Protein AF-A0A0D6ACA1-F1 (afdb_monomer)

Foldseek 3Di:
DDAFEWEADPVQVVQPAAQGKGWTWGCDPNATKTKIKRFHHWDDDDDDPPDDPPKDKTKGFFMKIFTARDPVLVVCVVVVHDHDTPDIDGRGIYMYID

Solvent-accessible surface area (backbone atoms only — not comparable to full-atom values): 5411 Å² total; per-residue (Å²): 133,84,63,48,62,35,43,36,50,75,74,45,54,77,39,69,47,64,69,27,53,40,60,33,30,36,80,54,97,94,40,65,34,22,31,45,33,43,36,19,48,66,47,92,68,79,87,57,96,84,59,60,90,89,51,48,75,48,30,29,43,49,15,38,38,43,30,21,79,35,63,65,55,44,54,39,36,76,72,72,43,98,58,83,64,78,44,76,42,70,68,30,35,37,34,40,36,66

Secondary structure (DSSP, 8-state):
---EEEE--TTGGGS-STT-EEEEEEEETTEEEEEEEE--EEE-----TTS-TT--EEEEEEEEEEEESSHHHHHHHHTT-----SEEEEEEEEEEE-

Structure (mmCIF, N/CA/C/O backbone):
data_AF-A0A0D6ACA1-F1
#
_entry.id   AF-A0A0D6ACA1-F1
#
loop_
_atom_site.group_PDB
_atom_site.id
_atom_site.type_symbol
_atom_site.label_atom_id
_atom_site.label_alt_id
_atom_site.label_comp_id
_atom_site.label_asym_id
_atom_site.label_entity_id
_atom_site.label_seq_id
_atom_site.pdbx_PDB_ins_code
_atom_site.Cartn_x
_atom_site.Cartn_y
_atom_site.Cartn_z
_atom_site.occupancy
_atom_site.B_iso_or_equiv
_atom_site.auth_seq_id
_atom_site.auth_comp_id
_atom_site.auth_asym_id
_atom_site.auth_atom_id
_atom_site.pdbx_PDB_model_num
ATOM 1 N N . MET A 1 1 ? -1.497 -1.356 -18.621 1.00 60.09 1 MET A N 1
ATOM 2 C CA . MET A 1 1 ? -2.306 -1.752 -17.450 1.00 60.09 1 MET A CA 1
ATOM 3 C C . MET A 1 1 ? -2.227 -0.613 -16.461 1.00 60.09 1 MET A C 1
ATOM 5 O O . MET A 1 1 ? -1.129 -0.117 -16.246 1.00 60.09 1 MET A O 1
ATOM 9 N N . GLU A 1 2 ? -3.359 -0.155 -15.942 1.00 83.94 2 GLU A N 1
ATOM 10 C CA . GLU A 1 2 ? -3.381 0.871 -14.900 1.00 83.94 2 GLU A CA 1
ATOM 11 C C . GLU A 1 2 ? -3.019 0.222 -13.557 1.00 83.94 2 GLU A C 1
AT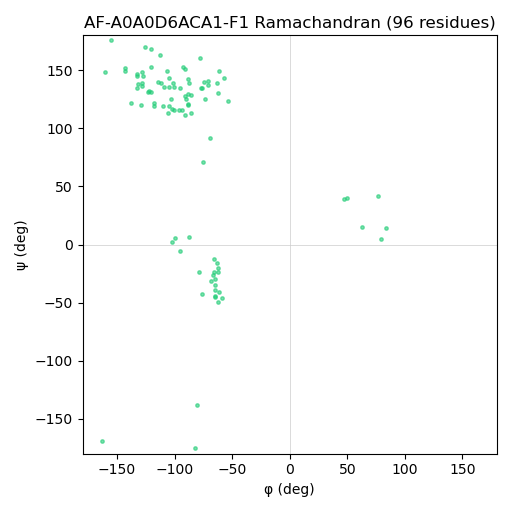OM 13 O O . GLU A 1 2 ? -3.479 -0.886 -13.265 1.00 83.94 2 GLU A O 1
ATOM 18 N N . TYR A 1 3 ? -2.141 0.866 -12.789 1.00 90.81 3 TYR A N 1
ATOM 19 C CA . TYR A 1 3 ? -1.724 0.439 -11.455 1.00 90.81 3 TYR A CA 1
ATOM 20 C C . TYR A 1 3 ? -1.530 1.660 -10.558 1.00 90.81 3 TYR A C 1
ATOM 22 O O . TYR A 1 3 ? -1.176 2.739 -11.035 1.00 90.81 3 TYR A O 1
ATOM 30 N N . THR A 1 4 ? -1.715 1.481 -9.253 1.00 92.88 4 THR A N 1
ATOM 31 C CA . THR A 1 4 ? -1.387 2.507 -8.258 1.00 92.88 4 THR A CA 1
ATOM 32 C C . THR A 1 4 ? 0.002 2.249 -7.689 1.00 92.88 4 THR A C 1
ATOM 34 O O . THR A 1 4 ? 0.340 1.115 -7.353 1.00 92.88 4 THR A O 1
ATOM 37 N N . ILE A 1 5 ? 0.810 3.305 -7.583 1.00 94.50 5 ILE A N 1
ATOM 38 C CA . ILE A 1 5 ? 2.131 3.245 -6.954 1.00 94.50 5 ILE A CA 1
ATOM 39 C C . ILE A 1 5 ? 1.983 3.505 -5.455 1.00 94.50 5 ILE A C 1
ATOM 41 O O . ILE A 1 5 ? 1.535 4.585 -5.061 1.00 94.50 5 ILE A O 1
ATOM 45 N N . ILE A 1 6 ? 2.388 2.534 -4.640 1.00 95.88 6 ILE A N 1
ATOM 46 C CA . ILE A 1 6 ? 2.400 2.618 -3.180 1.00 95.88 6 ILE A CA 1
ATOM 47 C C . ILE A 1 6 ? 3.850 2.674 -2.718 1.00 95.88 6 ILE A C 1
ATOM 49 O O . ILE A 1 6 ? 4.632 1.761 -2.972 1.00 95.88 6 ILE A O 1
ATOM 53 N N . ASN A 1 7 ? 4.214 3.763 -2.047 1.00 95.81 7 ASN A N 1
ATOM 54 C CA . ASN A 1 7 ? 5.528 3.896 -1.431 1.00 95.81 7 ASN A CA 1
ATOM 55 C C . ASN A 1 7 ? 5.420 3.358 -0.010 1.00 95.81 7 ASN A C 1
ATOM 57 O O . ASN A 1 7 ? 4.573 3.835 0.748 1.00 95.81 7 ASN A O 1
ATOM 61 N N . ILE A 1 8 ? 6.266 2.402 0.339 1.00 96.00 8 ILE A N 1
ATOM 62 C CA . ILE A 1 8 ? 6.335 1.844 1.690 1.00 96.00 8 ILE A CA 1
ATOM 63 C C . ILE A 1 8 ? 7.740 2.051 2.254 1.00 96.00 8 ILE A C 1
ATOM 65 O O . ILE A 1 8 ? 8.660 2.448 1.537 1.00 96.00 8 ILE A O 1
ATOM 69 N N . THR A 1 9 ? 7.914 1.819 3.551 1.00 93.94 9 THR A N 1
ATOM 70 C CA . THR A 1 9 ? 9.251 1.831 4.147 1.00 93.94 9 THR A CA 1
ATOM 71 C C . THR A 1 9 ? 9.982 0.525 3.834 1.00 93.94 9 THR A C 1
ATOM 73 O O . THR A 1 9 ? 9.378 -0.513 3.561 1.00 93.94 9 THR A O 1
ATOM 76 N N . LYS A 1 10 ? 11.311 0.548 3.945 1.00 91.69 10 LYS A N 1
ATOM 77 C CA . LYS A 1 10 ? 12.132 -0.663 3.822 1.00 91.69 10 LYS A CA 1
ATOM 78 C C . LYS A 1 10 ? 11.830 -1.714 4.899 1.00 91.69 10 LYS A C 1
ATOM 80 O O . LYS A 1 10 ? 12.136 -2.889 4.727 1.00 91.69 10 LYS A O 1
ATOM 85 N N . GLU A 1 11 ? 11.285 -1.305 6.039 1.00 93.81 11 GLU A N 1
ATOM 86 C CA . GLU A 1 11 ? 10.871 -2.243 7.083 1.00 93.81 11 GLU A CA 1
ATOM 87 C C . GLU A 1 11 ? 9.567 -2.933 6.703 1.00 93.81 11 GLU A C 1
ATOM 89 O O . GLU A 1 11 ? 9.473 -4.154 6.814 1.00 93.81 11 GLU A O 1
ATOM 94 N N . GLU A 1 12 ? 8.626 -2.162 6.162 1.00 93.69 12 GLU A N 1
ATOM 95 C CA . GLU A 1 12 ? 7.334 -2.653 5.701 1.00 93.69 12 GLU A CA 1
ATOM 96 C C . GLU A 1 12 ? 7.461 -3.623 4.522 1.00 93.69 12 GLU A C 1
ATOM 98 O O . GLU A 1 12 ? 6.681 -4.560 4.373 1.00 93.69 12 GLU A O 1
ATOM 103 N N . SER A 1 13 ? 8.495 -3.461 3.693 1.00 92.62 13 SER A N 1
ATOM 104 C CA . SER A 1 13 ? 8.707 -4.320 2.524 1.00 92.62 13 SER A CA 1
ATOM 105 C C . SER A 1 13 ? 8.961 -5.791 2.846 1.00 92.62 13 SER A C 1
ATOM 107 O O . SER A 1 13 ? 8.814 -6.647 1.967 1.00 92.62 13 SER A O 1
ATOM 109 N N . LYS A 1 14 ? 9.285 -6.103 4.106 1.00 92.69 14 LYS A N 1
ATOM 110 C CA . LYS A 1 14 ? 9.387 -7.476 4.612 1.00 92.69 14 LYS A CA 1
ATOM 111 C C . LYS A 1 14 ? 8.031 -8.185 4.640 1.00 92.69 14 LYS A C 1
ATOM 113 O O . LYS A 1 14 ? 8.015 -9.404 4.525 1.00 92.69 14 LYS A O 1
ATOM 118 N N . TYR A 1 15 ? 6.935 -7.433 4.743 1.00 93.12 15 TYR A N 1
ATOM 119 C CA . TYR A 1 15 ? 5.556 -7.937 4.724 1.00 93.12 15 TYR A CA 1
ATOM 120 C C . TYR A 1 15 ? 4.922 -7.882 3.325 1.00 93.12 15 TYR A C 1
ATOM 122 O O . TYR A 1 15 ? 3.824 -8.389 3.109 1.00 93.12 15 TYR A O 1
ATOM 130 N N . ALA A 1 16 ? 5.628 -7.302 2.346 1.00 94.06 16 ALA A N 1
ATOM 131 C CA . ALA A 1 16 ? 5.180 -7.211 0.961 1.00 94.06 16 ALA A CA 1
ATOM 132 C C . ALA A 1 16 ? 5.313 -8.557 0.223 1.00 94.06 16 ALA A C 1
ATOM 134 O O . ALA A 1 16 ? 6.182 -8.721 -0.643 1.00 94.06 16 ALA A O 1
ATOM 135 N N . GLU A 1 17 ? 4.464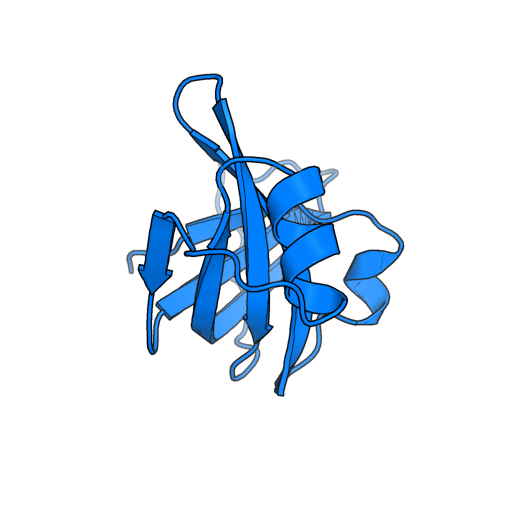 -9.517 0.571 1.00 94.94 17 GLU A N 1
ATOM 136 C CA . GLU A 1 17 ? 4.343 -10.833 -0.061 1.00 94.94 17 GLU A CA 1
ATOM 137 C C . GLU A 1 17 ? 2.900 -11.122 -0.508 1.00 94.94 17 GLU A C 1
ATOM 139 O O . GLU A 1 17 ? 1.973 -10.362 -0.232 1.00 94.94 17 GLU A O 1
ATOM 144 N N . SER A 1 18 ? 2.699 -12.197 -1.278 1.00 95.06 18 SER A N 1
ATOM 145 C CA . SER A 1 18 ? 1.370 -12.533 -1.813 1.00 95.06 18 SER A CA 1
ATOM 146 C C . SER A 1 18 ? 0.369 -12.830 -0.692 1.00 95.06 18 SER A C 1
ATOM 148 O O . SER A 1 18 ? 0.645 -13.689 0.142 1.00 95.06 18 SER A O 1
ATOM 150 N N . ASN A 1 19 ? -0.818 -12.216 -0.733 1.00 93.50 19 ASN A N 1
ATOM 151 C CA . ASN A 1 19 ? -1.832 -12.276 0.337 1.00 93.50 19 ASN A CA 1
ATOM 152 C C . ASN A 1 19 ? -1.374 -11.678 1.681 1.00 93.50 19 ASN A C 1
ATOM 154 O O . ASN A 1 19 ? -1.999 -11.947 2.704 1.00 93.50 19 ASN A O 1
ATOM 158 N N . GLY A 1 20 ? -0.279 -10.912 1.684 1.00 95.00 20 GLY A N 1
ATOM 159 C CA . GLY A 1 20 ? 0.166 -10.136 2.835 1.00 95.00 20 GLY A CA 1
ATOM 160 C C . GLY A 1 20 ? -0.569 -8.805 2.945 1.00 95.00 20 GLY A C 1
ATOM 161 O O . GLY A 1 20 ? -1.451 -8.481 2.149 1.00 95.00 20 GLY A O 1
ATOM 162 N N . GLU A 1 21 ? -0.158 -8.000 3.910 1.00 96.19 21 GLU A N 1
ATOM 163 C CA . GLU A 1 21 ? -0.690 -6.662 4.122 1.00 96.19 21 GLU A CA 1
ATOM 164 C C . GLU A 1 21 ? 0.448 -5.669 4.313 1.00 96.19 21 GLU A C 1
ATOM 166 O O . GLU A 1 21 ? 1.496 -6.017 4.861 1.00 96.19 21 GLU A O 1
ATOM 171 N N . VAL A 1 22 ? 0.259 -4.447 3.820 1.00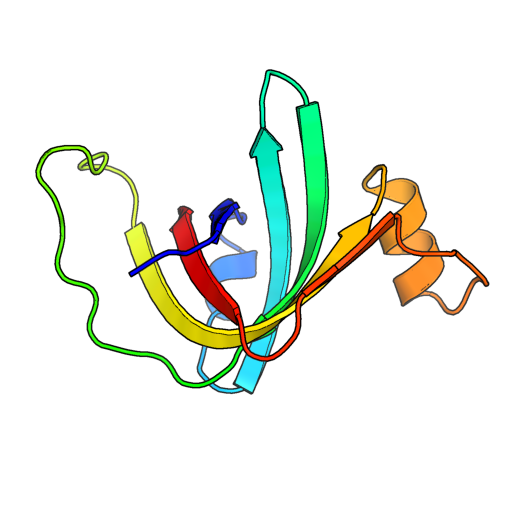 96.94 22 VAL A N 1
ATOM 172 C CA . VAL A 1 22 ? 1.246 -3.376 3.972 1.00 96.94 22 VAL A CA 1
ATOM 173 C C . VAL A 1 22 ? 0.590 -2.023 4.197 1.00 96.94 22 VAL A C 1
ATOM 175 O O . VAL A 1 22 ? -0.474 -1.717 3.648 1.00 96.94 22 VAL A O 1
ATOM 178 N N . TYR A 1 23 ? 1.292 -1.170 4.933 1.00 96.62 23 TYR A N 1
ATOM 179 C CA . TYR A 1 23 ? 0.970 0.242 5.088 1.00 96.62 23 TYR A CA 1
ATOM 180 C C . TYR A 1 23 ? 1.873 1.113 4.215 1.00 96.62 23 TYR A C 1
ATOM 182 O O . TYR A 1 23 ? 3.077 0.894 4.088 1.00 96.62 23 TYR A O 1
ATOM 190 N N . GLY A 1 24 ? 1.305 2.139 3.590 1.00 95.75 24 GLY A N 1
ATOM 191 C CA . GLY A 1 24 ? 2.079 2.973 2.680 1.00 95.75 24 GLY A CA 1
ATOM 192 C C . GLY A 1 24 ? 1.450 4.308 2.364 1.00 95.75 24 GLY A C 1
ATOM 193 O O . GLY A 1 24 ? 0.466 4.728 2.971 1.00 95.75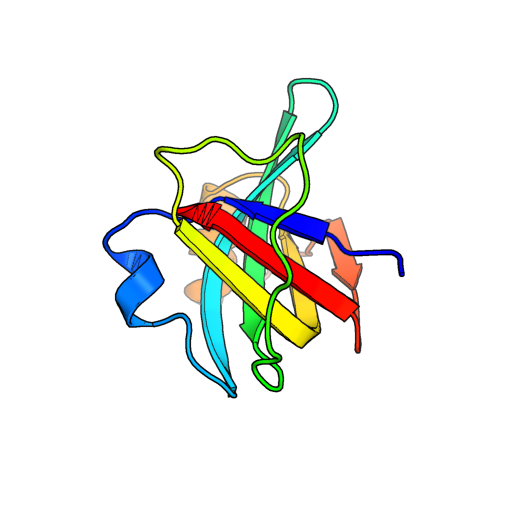 24 GLY A O 1
ATOM 194 N N . VAL A 1 25 ? 2.028 4.978 1.369 1.00 96.56 25 VAL A N 1
ATOM 195 C CA . VAL A 1 25 ? 1.531 6.261 0.878 1.00 96.56 25 VAL A CA 1
ATOM 196 C C . VAL A 1 25 ? 1.428 6.304 -0.644 1.00 96.56 25 VAL A C 1
ATOM 198 O O . VAL A 1 25 ? 2.361 5.953 -1.379 1.00 96.56 25 VAL A O 1
ATOM 201 N N . ILE A 1 26 ? 0.297 6.820 -1.124 1.00 94.56 26 ILE A N 1
ATOM 202 C CA . ILE A 1 26 ? 0.143 7.290 -2.501 1.00 94.56 26 ILE A CA 1
ATOM 203 C C . ILE A 1 26 ? 0.568 8.756 -2.534 1.00 94.56 26 ILE A C 1
ATOM 205 O O . ILE A 1 26 ? -0.023 9.602 -1.860 1.00 94.56 26 ILE A O 1
ATOM 209 N N . LYS A 1 27 ? 1.570 9.073 -3.357 1.00 90.81 27 LYS A N 1
ATOM 210 C CA . LYS A 1 27 ? 1.991 10.453 -3.626 1.00 90.81 27 LYS A CA 1
ATOM 211 C C . LYS A 1 27 ? 1.226 10.978 -4.839 1.00 90.81 27 LYS A C 1
ATOM 213 O O . LYS A 1 27 ? 1.456 10.515 -5.955 1.00 90.81 27 LYS A O 1
ATOM 218 N N . ARG A 1 28 ? 0.317 11.939 -4.650 1.00 85.00 28 ARG A N 1
ATOM 219 C CA . ARG A 1 28 ? -0.484 12.521 -5.743 1.00 85.00 28 ARG A CA 1
ATOM 220 C C . ARG A 1 28 ? -0.583 14.035 -5.594 1.00 85.00 28 ARG A C 1
ATOM 222 O O . ARG A 1 28 ? -1.073 14.516 -4.584 1.00 85.00 28 ARG A O 1
ATOM 229 N N . LEU A 1 29 ? -0.140 14.781 -6.611 1.00 81.62 29 LEU A N 1
ATOM 230 C CA . LEU A 1 29 ? -0.268 16.249 -6.687 1.00 81.62 29 LEU A CA 1
ATOM 231 C C . LEU A 1 29 ? 0.201 16.992 -5.413 1.00 81.62 29 LEU A C 1
ATOM 233 O O . LEU A 1 29 ? -0.438 17.940 -4.970 1.00 81.62 29 LEU A O 1
ATOM 237 N N . GLY A 1 30 ? 1.307 16.546 -4.808 1.00 80.62 30 GLY A N 1
ATOM 238 C CA . GLY A 1 30 ? 1.856 17.148 -3.584 1.00 80.62 30 GLY A CA 1
ATOM 239 C C . GLY A 1 30 ? 1.155 16.739 -2.282 1.00 80.62 30 GLY A C 1
ATOM 240 O O . GLY A 1 30 ? 1.517 17.241 -1.224 1.00 80.62 30 GLY A O 1
ATOM 241 N N . MET A 1 31 ? 0.186 15.822 -2.339 1.00 86.19 31 MET A N 1
ATOM 242 C CA . MET A 1 31 ? -0.462 15.227 -1.172 1.00 86.19 31 MET A CA 1
ATOM 243 C C . MET A 1 31 ? 0.027 13.794 -0.948 1.00 86.19 31 MET A C 1
ATOM 245 O O . MET A 1 31 ? 0.230 13.040 -1.907 1.00 86.19 31 MET A O 1
ATOM 249 N N . ASN A 1 32 ? 0.161 13.421 0.325 1.00 92.00 32 ASN A N 1
ATOM 250 C CA . ASN A 1 32 ? 0.400 12.048 0.757 1.00 92.00 32 ASN A CA 1
ATOM 251 C C . ASN A 1 32 ? -0.919 11.475 1.275 1.00 92.00 32 ASN A C 1
ATOM 253 O O . ASN A 1 32 ? -1.471 11.985 2.247 1.00 92.00 32 ASN A O 1
ATOM 257 N N . ILE A 1 33 ? -1.422 10.443 0.606 1.00 94.50 33 ILE A N 1
ATOM 258 C CA . ILE A 1 33 ? -2.608 9.694 1.028 1.00 94.50 33 ILE A CA 1
ATOM 259 C C . ILE A 1 33 ? -2.107 8.423 1.698 1.00 94.50 33 ILE A C 1
ATOM 261 O O . ILE A 1 33 ? -1.470 7.604 1.031 1.00 94.50 33 ILE A O 1
ATOM 265 N N . SER A 1 34 ? -2.377 8.276 2.991 1.00 96.12 34 SER A N 1
ATOM 266 C CA . SER A 1 34 ? -2.025 7.069 3.739 1.00 96.12 34 SER A CA 1
ATOM 267 C C . SER A 1 34 ? -2.924 5.923 3.306 1.00 96.12 34 SER A C 1
ATOM 269 O O . SER A 1 34 ? -4.125 6.111 3.114 1.00 96.12 34 SER A O 1
ATOM 271 N N . VAL A 1 35 ? -2.352 4.740 3.125 1.00 96.44 35 VAL A N 1
ATOM 272 C CA . VAL A 1 35 ? -3.092 3.567 2.672 1.00 96.44 35 VAL A CA 1
ATOM 273 C C . VAL A 1 35 ? -2.786 2.346 3.519 1.00 96.44 35 VAL A C 1
ATOM 275 O O . VAL A 1 35 ? -1.658 2.154 3.970 1.00 96.44 35 VAL A O 1
ATOM 278 N N . TYR A 1 36 ? -3.805 1.512 3.662 1.00 97.00 36 TYR A N 1
ATOM 279 C CA . TYR A 1 36 ? -3.683 0.102 3.999 1.00 97.00 36 TYR A CA 1
ATOM 280 C C . TYR A 1 36 ? -3.940 -0.706 2.729 1.00 97.00 36 TYR A C 1
ATOM 282 O O . TYR A 1 36 ? -4.867 -0.386 1.974 1.00 97.00 36 TYR A O 1
ATOM 290 N N . VAL A 1 37 ? -3.113 -1.712 2.469 1.00 97.44 37 VAL A N 1
ATOM 291 C CA . VAL A 1 37 ? -3.229 -2.551 1.278 1.00 97.44 37 VAL A CA 1
ATOM 292 C C . VAL A 1 37 ? -3.224 -4.013 1.681 1.00 97.44 37 VAL A C 1
ATOM 294 O O . VAL A 1 37 ? -2.221 -4.495 2.200 1.00 97.44 37 VAL A O 1
ATOM 297 N N . GLU A 1 38 ? -4.295 -4.727 1.350 1.00 97.56 38 GLU A N 1
ATOM 298 C CA . GLU A 1 38 ? -4.296 -6.188 1.325 1.00 97.56 38 GLU A CA 1
ATOM 299 C C . GLU A 1 38 ? -3.770 -6.615 -0.045 1.00 97.56 38 GLU A C 1
ATOM 301 O O . GLU A 1 38 ? -4.362 -6.332 -1.094 1.00 97.56 38 GLU A O 1
ATOM 306 N N . LEU A 1 39 ? -2.595 -7.231 -0.059 1.00 97.38 39 LEU A N 1
ATOM 307 C CA . LEU A 1 39 ? -1.913 -7.603 -1.284 1.00 97.38 39 LEU A CA 1
ATOM 308 C C . LEU A 1 39 ? -2.562 -8.832 -1.894 1.00 97.38 39 LEU A C 1
ATOM 310 O O . LEU A 1 39 ? -2.802 -9.828 -1.229 1.00 97.38 39 LEU A O 1
ATOM 314 N N . GLY A 1 40 ? -2.786 -8.788 -3.202 1.00 95.88 40 GLY A N 1
ATOM 315 C CA . GLY A 1 40 ? -3.215 -9.963 -3.942 1.00 95.88 40 GLY A CA 1
ATOM 316 C C . GLY A 1 40 ? -2.042 -10.888 -4.270 1.00 95.88 40 GLY A C 1
ATOM 317 O O . GLY A 1 40 ? -1.120 -11.121 -3.487 1.00 95.88 40 GLY A O 1
ATOM 318 N N . ARG A 1 41 ? -2.045 -11.405 -5.497 1.00 96.56 41 ARG A N 1
ATOM 319 C CA . ARG A 1 41 ? -0.983 -12.287 -5.990 1.00 96.56 41 ARG A CA 1
ATOM 320 C C . ARG A 1 41 ? 0.174 -11.478 -6.562 1.00 96.56 41 ARG A C 1
ATOM 322 O O . ARG A 1 41 ? -0.040 -10.671 -7.469 1.00 96.56 41 ARG A O 1
ATOM 329 N N . GLU A 1 42 ? 1.388 -11.770 -6.108 1.00 96.06 42 GLU A N 1
ATOM 330 C CA . GLU A 1 42 ? 2.610 -11.225 -6.696 1.00 96.06 42 GLU A CA 1
ATOM 331 C C . GLU A 1 42 ? 2.767 -11.700 -8.143 1.00 96.06 42 GLU A C 1
ATOM 333 O O . GLU A 1 42 ? 2.496 -12.854 -8.506 1.00 96.06 42 GLU A O 1
ATOM 338 N N . ARG A 1 43 ? 3.189 -10.777 -8.996 1.00 94.25 43 ARG A N 1
ATOM 339 C CA . ARG A 1 43 ? 3.387 -10.983 -10.423 1.00 94.25 43 ARG A CA 1
ATOM 340 C C . ARG A 1 43 ? 4.787 -10.511 -10.804 1.00 94.25 43 ARG A C 1
ATOM 342 O O . ARG A 1 43 ? 5.271 -9.538 -10.229 1.00 94.25 43 ARG A O 1
ATOM 349 N N . PRO A 1 44 ? 5.418 -11.146 -11.808 1.00 90.19 44 PRO A N 1
ATOM 350 C CA . PRO A 1 44 ? 6.672 -10.650 -12.349 1.00 90.19 44 PRO A CA 1
ATOM 351 C C . PRO A 1 44 ? 6.527 -9.184 -12.756 1.00 90.19 44 PRO A C 1
ATOM 353 O O . PRO A 1 44 ? 5.646 -8.834 -13.546 1.00 90.19 44 PRO A O 1
ATOM 356 N N . TYR A 1 45 ? 7.380 -8.337 -12.194 1.00 85.12 45 TYR A N 1
ATOM 357 C CA . TYR A 1 45 ? 7.468 -6.944 -12.587 1.00 85.12 45 TYR A CA 1
ATOM 358 C C . TYR A 1 45 ? 8.514 -6.798 -13.691 1.00 85.12 45 TYR A C 1
ATOM 360 O O . TYR A 1 45 ? 9.650 -7.251 -13.553 1.00 85.12 45 TYR A O 1
ATOM 368 N N . HIS A 1 46 ? 8.127 -6.157 -14.789 1.00 80.69 46 HIS A N 1
ATOM 369 C CA . HIS A 1 46 ? 9.063 -5.743 -15.823 1.00 80.69 46 HIS A CA 1
ATOM 370 C C . HIS A 1 46 ? 9.432 -4.289 -15.563 1.00 80.69 46 HIS A C 1
ATOM 372 O O . HIS A 1 46 ? 8.568 -3.412 -15.628 1.00 80.69 46 HIS A O 1
ATOM 378 N N . SER A 1 47 ? 10.707 -4.051 -15.257 1.00 76.75 47 SER A N 1
ATOM 379 C CA . SER A 1 47 ? 11.233 -2.701 -15.094 1.00 76.75 47 SER A CA 1
ATOM 380 C C . SER A 1 47 ? 10.997 -1.871 -16.352 1.00 76.75 47 SER A C 1
ATOM 382 O O . SER A 1 47 ? 11.043 -2.366 -17.481 1.00 76.75 4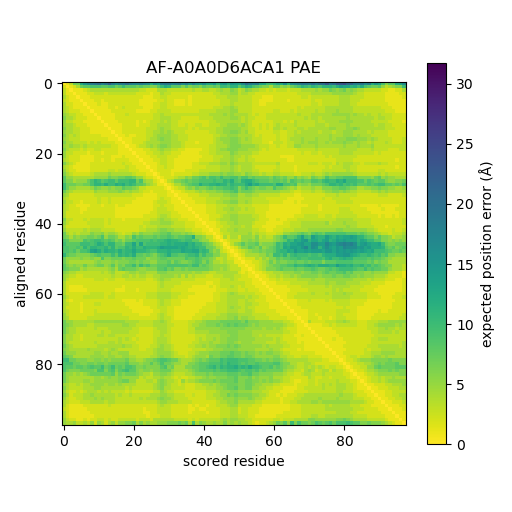7 SER A O 1
ATOM 384 N N . ASN A 1 48 ? 10.711 -0.592 -16.147 1.00 79.69 48 ASN A N 1
ATOM 385 C CA . ASN A 1 48 ? 10.553 0.379 -17.219 1.00 79.69 48 ASN A CA 1
ATOM 386 C C . ASN A 1 48 ? 11.692 1.411 -17.161 1.00 79.69 48 ASN A C 1
ATOM 388 O O . ASN A 1 48 ? 12.374 1.547 -16.150 1.00 79.69 48 ASN A O 1
ATOM 392 N N . SER A 1 49 ? 11.899 2.159 -18.246 1.00 80.75 49 SER A N 1
ATOM 393 C CA . SER A 1 49 ? 12.986 3.144 -18.354 1.00 80.75 49 SER A CA 1
ATOM 394 C C . SER A 1 49 ? 12.878 4.339 -17.396 1.00 80.75 49 SER A C 1
ATOM 396 O O . SER A 1 49 ? 13.831 5.101 -17.288 1.00 80.75 49 SER A O 1
ATOM 398 N N . ASN A 1 50 ? 11.729 4.529 -16.746 1.00 81.12 50 ASN A N 1
ATOM 399 C CA . ASN A 1 50 ? 11.465 5.623 -15.810 1.00 81.12 50 ASN A CA 1
ATOM 400 C C . ASN A 1 50 ? 11.543 5.173 -14.343 1.00 81.12 50 ASN A C 1
ATOM 402 O O . ASN A 1 50 ? 11.261 5.973 -13.451 1.00 81.12 50 ASN A O 1
ATOM 406 N N . ASP A 1 51 ? 11.867 3.905 -14.090 1.00 84.50 51 ASP A N 1
ATOM 407 C CA . ASP A 1 51 ? 12.094 3.405 -12.743 1.00 84.50 51 ASP A CA 1
ATOM 408 C C . ASP A 1 51 ? 13.409 3.961 -12.189 1.00 84.50 51 ASP A C 1
ATOM 410 O O . ASP A 1 51 ? 14.409 4.077 -12.899 1.00 84.50 51 ASP A O 1
ATOM 414 N N . ASP A 1 52 ? 13.407 4.304 -10.904 1.00 84.06 52 ASP A N 1
ATOM 415 C CA . ASP A 1 52 ? 14.613 4.715 -10.199 1.00 84.06 52 ASP A CA 1
ATOM 416 C C . ASP A 1 52 ? 15.489 3.482 -9.958 1.00 84.06 52 ASP A C 1
ATOM 418 O O . ASP A 1 52 ? 15.049 2.487 -9.381 1.00 84.06 52 ASP A O 1
ATOM 422 N N . ILE A 1 53 ? 16.745 3.553 -10.400 1.00 84.06 53 ILE A N 1
ATOM 423 C CA . ILE A 1 53 ? 17.713 2.454 -10.296 1.00 84.06 53 ILE A CA 1
ATOM 424 C C . ILE A 1 53 ? 18.027 2.054 -8.846 1.00 84.06 53 ILE A C 1
ATOM 426 O O . ILE A 1 53 ? 18.505 0.948 -8.608 1.00 84.06 53 ILE A O 1
ATOM 430 N N . ASN A 1 54 ? 17.768 2.937 -7.880 1.00 86.75 54 ASN A N 1
ATOM 431 C CA . ASN A 1 54 ? 18.029 2.707 -6.461 1.00 86.75 54 ASN A CA 1
ATOM 432 C C . ASN A 1 54 ? 16.777 2.287 -5.682 1.00 86.75 54 ASN A C 1
ATOM 434 O O . ASN A 1 54 ? 16.837 2.206 -4.458 1.00 86.75 54 ASN A O 1
ATOM 438 N N . THR A 1 55 ? 15.647 2.074 -6.360 1.00 87.88 55 THR A N 1
ATOM 439 C CA . THR A 1 55 ? 14.383 1.670 -5.734 1.00 87.88 55 THR A CA 1
ATOM 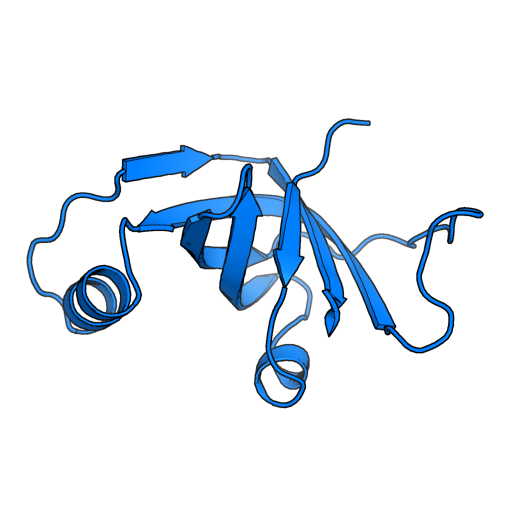440 C C . THR A 1 55 ? 14.059 0.228 -6.094 1.00 87.88 55 THR A C 1
ATOM 442 O O . THR A 1 55 ? 14.161 -0.177 -7.254 1.00 87.88 55 THR A O 1
ATOM 445 N N . GLU A 1 56 ? 13.636 -0.553 -5.105 1.00 90.25 56 GLU A N 1
ATOM 446 C CA . GLU A 1 56 ? 13.144 -1.903 -5.344 1.00 90.25 56 GLU A CA 1
ATOM 447 C C . GLU A 1 56 ? 11.644 -1.865 -5.643 1.00 90.25 56 GLU A C 1
ATOM 449 O O . GLU A 1 56 ? 10.891 -1.075 -5.070 1.00 90.25 56 GLU A O 1
ATOM 454 N N . TYR A 1 57 ? 11.198 -2.721 -6.563 1.00 92.06 57 TYR A N 1
ATOM 455 C CA . TYR A 1 57 ? 9.813 -2.745 -7.022 1.00 92.06 57 TYR A CA 1
ATOM 456 C C . TYR A 1 57 ? 9.220 -4.143 -6.932 1.00 92.06 57 TYR A C 1
ATOM 458 O O . TYR A 1 57 ? 9.827 -5.117 -7.375 1.00 92.06 57 TYR A O 1
ATOM 466 N N . LYS A 1 58 ? 7.982 -4.221 -6.442 1.00 94.31 58 LYS A N 1
ATOM 467 C CA . LYS A 1 58 ? 7.154 -5.431 -6.496 1.00 94.31 58 LYS A CA 1
ATOM 468 C C . LYS A 1 58 ? 5.800 -5.106 -7.10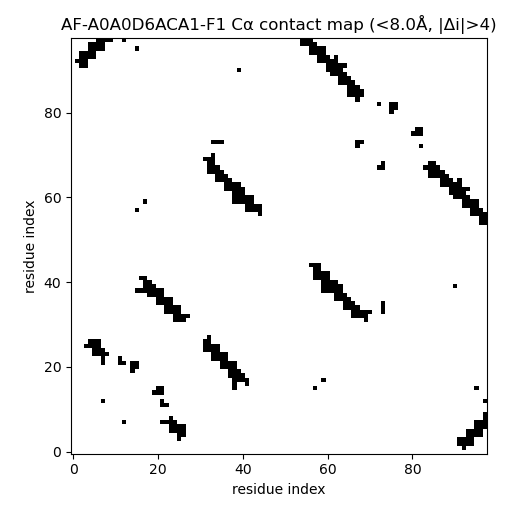8 1.00 94.31 58 LYS A C 1
ATOM 470 O O . LYS A 1 58 ? 5.267 -4.015 -6.905 1.00 94.31 58 LYS A O 1
ATOM 475 N N . PHE A 1 59 ? 5.237 -6.044 -7.862 1.00 95.31 59 PHE A N 1
ATOM 476 C CA . PHE A 1 59 ? 3.950 -5.860 -8.527 1.00 95.31 59 PHE A CA 1
ATOM 477 C C . PHE A 1 59 ? 2.948 -6.913 -8.068 1.00 95.31 59 PHE A C 1
ATOM 479 O O . PHE A 1 59 ? 3.237 -8.108 -8.078 1.00 95.31 59 PHE A O 1
ATOM 486 N N . PHE A 1 60 ? 1.755 -6.461 -7.696 1.00 96.75 60 PHE A N 1
ATOM 487 C CA . PHE A 1 60 ? 0.681 -7.297 -7.181 1.00 96.75 60 PHE A CA 1
ATOM 488 C C . PHE A 1 60 ? -0.609 -7.035 -7.955 1.00 96.75 60 PHE A C 1
ATOM 490 O O . PHE A 1 60 ? -0.948 -5.895 -8.280 1.00 96.75 60 PHE A O 1
ATOM 497 N N . SER A 1 61 ? -1.335 -8.110 -8.252 1.00 96.06 61 SER A N 1
ATOM 498 C CA . SER A 1 61 ? -2.641 -8.067 -8.915 1.00 96.06 61 SER A CA 1
ATOM 499 C C . SER A 1 61 ? -3.735 -8.555 -7.975 1.00 96.06 61 SER A C 1
ATOM 501 O O . SER A 1 61 ? -3.529 -9.577 -7.315 1.00 96.06 61 SER A O 1
ATOM 503 N N . GLY A 1 62 ? -4.898 -7.904 -7.999 1.00 95.81 62 GLY A N 1
ATOM 504 C CA . GLY A 1 62 ? -6.046 -8.275 -7.169 1.00 95.81 62 GLY A CA 1
ATOM 505 C C . GLY A 1 62 ? -5.896 -7.829 -5.719 1.00 95.81 62 GLY A C 1
ATOM 506 O O . GLY A 1 62 ? -6.164 -8.614 -4.821 1.00 95.81 62 GLY A O 1
ATOM 507 N N . CYS A 1 63 ? -5.391 -6.613 -5.511 1.00 97.00 63 CYS A N 1
ATOM 508 C CA . CYS A 1 63 ? -5.213 -6.025 -4.187 1.00 97.00 63 CYS A CA 1
ATOM 509 C C . CYS A 1 63 ? -6.452 -5.230 -3.778 1.00 97.00 63 CYS A C 1
ATOM 511 O O . CYS A 1 63 ? -7.106 -4.618 -4.628 1.00 97.00 63 CYS A O 1
ATOM 513 N N . GLU A 1 64 ? -6.691 -5.151 -2.478 1.00 97.44 64 GLU A N 1
ATOM 514 C CA . GLU A 1 64 ? -7.667 -4.243 -1.885 1.00 97.44 64 GLU A CA 1
ATOM 515 C C . GLU A 1 64 ? -6.905 -3.061 -1.276 1.00 97.44 64 GLU A C 1
ATOM 517 O O . GLU A 1 64 ? -5.977 -3.244 -0.492 1.00 97.44 64 GLU A O 1
ATOM 522 N N . VAL A 1 65 ? -7.246 -1.833 -1.669 1.00 96.75 65 VAL A N 1
ATOM 523 C CA . VAL A 1 65 ? -6.581 -0.613 -1.187 1.00 96.75 65 VAL A CA 1
ATOM 524 C C . VAL A 1 65 ? -7.593 0.242 -0.449 1.00 96.75 65 VAL A C 1
ATOM 526 O O . VAL A 1 65 ? -8.557 0.732 -1.043 1.00 96.75 65 VAL A O 1
ATOM 529 N N . THR A 1 66 ? -7.329 0.480 0.829 1.00 97.06 66 THR A N 1
ATOM 530 C CA . THR A 1 66 ? -8.108 1.390 1.664 1.00 97.06 66 THR A CA 1
ATOM 531 C C . THR A 1 66 ? -7.325 2.678 1.872 1.00 97.06 66 THR A C 1
ATOM 533 O O . THR A 1 66 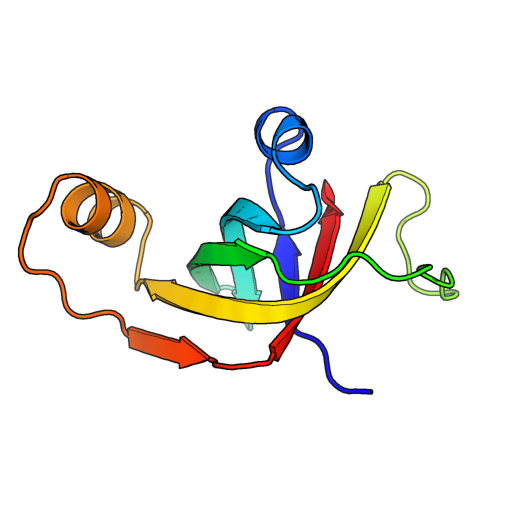? -6.221 2.669 2.414 1.00 97.06 66 THR A O 1
ATOM 536 N N . CYS A 1 67 ? -7.892 3.799 1.430 1.00 95.81 67 CYS A N 1
ATOM 537 C CA . CYS A 1 67 ? -7.253 5.109 1.480 1.00 95.81 67 CYS A CA 1
ATOM 538 C C . CYS A 1 67 ? -7.766 5.939 2.656 1.00 95.81 67 CYS A C 1
ATOM 540 O O . CYS A 1 67 ? -8.973 6.094 2.844 1.00 95.81 67 CYS A O 1
ATOM 542 N N . PHE A 1 68 ? -6.847 6.586 3.361 1.00 94.94 68 PHE A N 1
ATOM 543 C CA . PHE A 1 68 ? -7.102 7.471 4.489 1.00 94.94 68 PHE A CA 1
ATOM 544 C C . PHE A 1 68 ? -6.567 8.867 4.201 1.00 94.94 68 PHE A C 1
ATOM 546 O O . PHE A 1 68 ? -5.630 9.061 3.424 1.00 94.94 68 PHE A O 1
ATOM 553 N N . LYS A 1 69 ? -7.176 9.871 4.832 1.00 90.31 69 LYS A N 1
ATOM 554 C CA . LYS A 1 69 ? -6.785 11.268 4.634 1.00 90.31 69 LYS A CA 1
ATOM 555 C C . LYS A 1 69 ? -5.368 11.541 5.145 1.00 90.31 69 LYS A C 1
ATOM 557 O O . LYS A 1 69 ? -4.673 12.378 4.576 1.00 90.31 69 LYS A O 1
ATOM 562 N N . ASN A 1 70 ? -4.973 10.876 6.226 1.00 91.06 70 ASN A N 1
ATOM 563 C CA . ASN A 1 70 ? -3.679 11.017 6.879 1.00 91.06 70 ASN A CA 1
ATOM 564 C C . ASN A 1 70 ? -3.334 9.729 7.657 1.00 91.06 70 ASN A C 1
ATOM 566 O O . ASN A 1 70 ? -4.118 8.781 7.705 1.00 91.06 70 ASN A O 1
ATOM 570 N N . GLU A 1 71 ? -2.137 9.696 8.240 1.00 91.50 71 GLU A N 1
ATOM 571 C CA . GLU A 1 71 ? -1.629 8.561 9.019 1.00 91.50 71 GLU A CA 1
ATOM 572 C C . GLU A 1 71 ? -2.379 8.356 10.342 1.00 91.50 71 GLU A C 1
ATOM 574 O O . GLU A 1 71 ? -2.564 7.222 10.768 1.00 91.50 71 GLU A O 1
ATOM 579 N N . GLU A 1 72 ? -2.870 9.431 10.961 1.00 92.94 72 GLU A N 1
ATOM 580 C CA . GLU A 1 72 ? -3.644 9.361 12.204 1.00 92.94 72 GLU A CA 1
ATOM 581 C C . GLU A 1 72 ? -4.982 8.634 11.998 1.00 92.94 72 GLU A C 1
ATOM 583 O O . GLU A 1 72 ? -5.335 7.753 12.776 1.00 92.94 72 GLU A O 1
ATOM 588 N N . ASP A 1 73 ? -5.698 8.943 10.917 1.00 93.19 73 ASP A N 1
ATOM 589 C CA . ASP A 1 73 ? -6.945 8.282 10.531 1.00 93.19 73 ASP A CA 1
ATOM 590 C C . ASP A 1 73 ? -6.718 6.787 10.266 1.00 93.19 73 ASP A C 1
ATOM 592 O O . ASP A 1 73 ? -7.520 5.955 10.691 1.00 93.19 73 ASP A O 1
ATOM 596 N N . LEU A 1 74 ? -5.609 6.445 9.600 1.00 92.62 74 LEU A N 1
ATOM 597 C CA . LEU A 1 74 ? -5.198 5.060 9.368 1.00 92.62 74 LEU A CA 1
ATOM 598 C C . LEU A 1 74 ? -4.922 4.332 10.694 1.00 92.62 74 LEU A C 1
ATOM 600 O O . LEU A 1 74 ? -5.456 3.248 10.913 1.00 92.62 74 LEU A O 1
ATOM 604 N N . ALA A 1 75 ? -4.133 4.935 11.586 1.00 92.38 75 ALA A N 1
ATOM 605 C CA . ALA A 1 75 ? -3.795 4.350 12.881 1.00 92.38 75 ALA A CA 1
ATOM 606 C C . ALA A 1 75 ? -5.031 4.196 13.784 1.00 92.38 75 ALA A C 1
ATOM 608 O O . ALA A 1 75 ? -5.192 3.197 14.482 1.00 92.38 75 ALA A O 1
ATOM 609 N N . ASN A 1 76 ? -5.938 5.170 13.776 1.00 93.12 76 ASN A N 1
ATOM 610 C CA . ASN A 1 76 ? -7.191 5.089 14.520 1.00 93.12 76 ASN A CA 1
ATOM 611 C C . ASN A 1 76 ? -8.074 3.957 13.978 1.00 93.12 76 ASN A C 1
ATOM 613 O O . ASN A 1 76 ? -8.574 3.146 14.759 1.00 93.12 76 ASN A O 1
ATOM 617 N N . TRP A 1 77 ? -8.209 3.852 12.653 1.00 93.81 77 TRP A N 1
ATOM 618 C CA . TRP A 1 77 ? -8.944 2.764 12.012 1.00 93.81 77 TRP A CA 1
ATOM 619 C C . TRP A 1 77 ? -8.365 1.387 12.360 1.00 93.81 77 TRP A C 1
ATOM 621 O O . TRP A 1 77 ? -9.115 0.498 12.764 1.00 93.81 77 TRP A O 1
ATOM 631 N N . SER A 1 78 ? -7.038 1.219 12.297 1.00 88.56 78 SER A N 1
ATOM 632 C CA . SER A 1 78 ? -6.382 -0.055 12.628 1.00 88.56 78 SER A CA 1
ATOM 633 C C . SER A 1 78 ? -6.533 -0.438 14.106 1.00 88.56 78 SER A C 1
ATOM 635 O O . SER A 1 78 ? -6.481 -1.614 14.449 1.00 88.56 78 SER A O 1
ATOM 637 N N . ASN A 1 79 ? -6.759 0.542 14.987 1.00 92.50 79 ASN A N 1
ATOM 638 C CA . ASN A 1 79 ? -7.053 0.332 16.408 1.00 92.50 79 ASN A CA 1
ATOM 639 C C . ASN A 1 79 ? -8.555 0.133 16.704 1.00 92.50 79 ASN A C 1
ATOM 641 O O . ASN A 1 79 ? -8.950 0.075 17.869 1.00 92.50 79 ASN A O 1
ATOM 645 N N . GLY A 1 80 ? -9.404 0.028 15.675 1.00 90.38 80 GLY A N 1
ATOM 646 C CA . GLY A 1 80 ? -10.839 -0.227 15.819 1.00 90.38 80 GLY A CA 1
ATOM 647 C C . GLY A 1 80 ? -11.687 1.016 16.099 1.00 90.38 80 GLY A C 1
ATOM 648 O O . GLY A 1 80 ? -12.849 0.885 16.487 1.00 90.38 80 GLY A O 1
ATOM 649 N N . VAL A 1 81 ? -11.140 2.220 15.911 1.00 92.88 81 VAL A N 1
ATOM 650 C CA . VAL A 1 81 ? -11.923 3.461 15.953 1.00 92.88 81 VAL A CA 1
ATOM 651 C C . VAL A 1 81 ? -12.755 3.573 14.676 1.00 92.88 81 VAL A C 1
ATOM 653 O O . VAL A 1 81 ? -12.279 3.279 13.579 1.00 92.88 81 VAL A O 1
ATOM 656 N N . GLU A 1 82 ? -14.001 4.034 14.800 1.00 90.44 82 GLU A N 1
ATOM 657 C CA . GLU A 1 82 ? -14.871 4.267 13.647 1.00 90.44 82 GLU A CA 1
ATOM 658 C C . GLU A 1 82 ? -14.369 5.462 12.817 1.00 90.44 82 GLU A C 1
ATOM 660 O O . GLU A 1 82 ? -14.725 6.617 13.050 1.00 90.44 82 GLU A O 1
ATOM 665 N N . ILE A 1 83 ? -13.526 5.171 11.829 1.00 92.06 83 ILE A N 1
ATOM 666 C CA . ILE A 1 83 ? -13.039 6.111 10.820 1.00 92.06 83 ILE A CA 1
ATOM 667 C C . ILE A 1 83 ? -13.616 5.713 9.466 1.00 92.06 83 ILE A C 1
ATOM 669 O O . ILE A 1 83 ? -13.662 4.533 9.120 1.00 92.06 83 ILE A O 1
ATOM 673 N N . ARG A 1 84 ? -14.039 6.704 8.675 1.00 90.75 84 ARG A N 1
ATOM 674 C CA . ARG A 1 84 ? -14.474 6.489 7.291 1.00 90.75 84 ARG A CA 1
ATOM 675 C C . ARG A 1 84 ? -13.299 6.704 6.338 1.00 90.75 84 ARG A C 1
ATOM 677 O O . ARG A 1 84 ? -12.831 7.839 6.234 1.00 90.75 84 ARG A O 1
ATOM 684 N N . PRO A 1 85 ? -12.853 5.666 5.612 1.00 91.75 85 PRO A N 1
ATOM 685 C CA . PRO A 1 85 ? -11.852 5.825 4.568 1.00 91.75 85 PRO A CA 1
ATOM 686 C C . PRO A 1 85 ? -12.356 6.750 3.461 1.00 91.75 85 PRO A C 1
ATOM 688 O O . PRO A 1 85 ? -13.554 6.819 3.174 1.00 91.75 85 PRO A O 1
ATOM 691 N N . ILE A 1 86 ? -11.433 7.471 2.829 1.00 94.06 86 ILE A N 1
ATOM 692 C CA . ILE A 1 86 ? -11.765 8.423 1.763 1.00 94.06 86 ILE A CA 1
ATOM 693 C C . ILE A 1 86 ? -12.024 7.720 0.429 1.00 94.06 86 ILE A C 1
ATOM 695 O O . ILE A 1 86 ? -12.691 8.279 -0.440 1.00 94.06 86 ILE A O 1
ATOM 699 N N . GLN A 1 87 ? -11.485 6.512 0.253 1.00 93.69 87 GLN A N 1
ATOM 700 C CA . GLN A 1 87 ? -11.667 5.703 -0.944 1.00 93.69 87 GLN A CA 1
ATOM 701 C C . GLN A 1 87 ? -11.339 4.235 -0.657 1.00 93.69 87 GLN A C 1
ATOM 703 O O . GLN A 1 87 ? -10.438 3.942 0.124 1.00 93.69 87 GLN A O 1
ATOM 708 N N . PHE A 1 88 ? -12.035 3.339 -1.353 1.00 93.50 88 PHE A N 1
ATOM 709 C CA . PHE A 1 88 ? -11.729 1.915 -1.417 1.00 93.50 88 PHE A CA 1
ATOM 710 C C . PHE A 1 88 ? -11.546 1.520 -2.882 1.00 93.50 88 PHE A C 1
ATOM 712 O O . PHE A 1 88 ? -12.372 1.886 -3.724 1.00 93.50 88 PHE A O 1
ATOM 719 N N . LEU A 1 89 ? -10.463 0.811 -3.192 1.00 93.75 89 LEU A N 1
ATOM 720 C CA . LEU A 1 89 ? -10.198 0.249 -4.514 1.00 93.75 89 LEU A CA 1
ATOM 721 C C . LEU A 1 89 ? -10.136 -1.267 -4.382 1.00 93.75 89 LEU A C 1
ATOM 723 O O . LEU A 1 89 ? -9.301 -1.769 -3.636 1.00 93.75 89 LEU A O 1
ATOM 727 N N . THR A 1 90 ? -10.990 -1.970 -5.120 1.00 94.62 90 THR A N 1
ATOM 728 C CA . THR A 1 90 ? -11.093 -3.429 -5.055 1.00 94.62 90 THR A CA 1
ATOM 729 C C . THR A 1 90 ? -10.492 -4.077 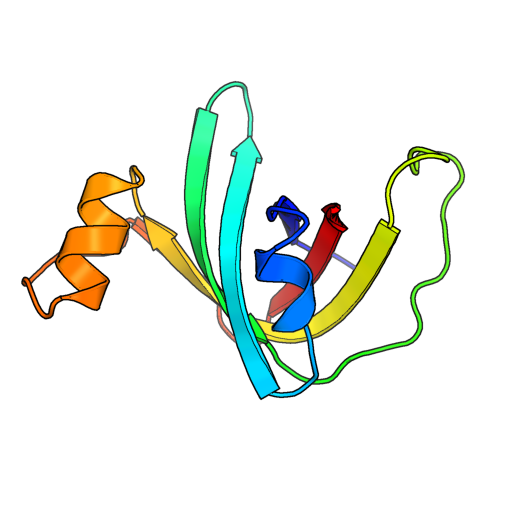-6.295 1.00 94.62 90 THR A C 1
ATOM 731 O O . THR A 1 90 ? -10.516 -3.491 -7.383 1.00 94.62 90 THR A O 1
ATOM 734 N N . ASN A 1 91 ? -9.939 -5.284 -6.142 1.00 93.19 91 ASN A N 1
ATOM 735 C CA . ASN A 1 91 ? -9.293 -6.044 -7.219 1.00 93.19 91 ASN A CA 1
ATOM 736 C C . ASN A 1 91 ? -8.294 -5.203 -8.058 1.00 93.19 91 ASN A C 1
ATOM 738 O O . ASN A 1 91 ? -8.224 -5.308 -9.287 1.00 93.19 91 ASN A O 1
ATOM 742 N N . HIS A 1 92 ? -7.537 -4.328 -7.394 1.00 94.69 92 HIS A N 1
ATOM 743 C CA . HIS A 1 92 ? -6.704 -3.312 -8.031 1.00 94.69 92 HIS A CA 1
ATOM 744 C C . HIS A 1 92 ? -5.271 -3.802 -8.262 1.00 94.69 92 HIS A C 1
ATOM 746 O O . HIS A 1 92 ? -4.752 -4.657 -7.539 1.00 94.69 92 HIS A O 1
ATOM 752 N N . ASN A 1 93 ? -4.600 -3.256 -9.277 1.00 95.56 93 ASN A N 1
ATOM 753 C CA . ASN A 1 93 ? -3.182 -3.532 -9.505 1.00 95.56 93 ASN A CA 1
ATOM 754 C C . ASN A 1 93 ? -2.324 -2.541 -8.717 1.00 95.56 93 ASN A C 1
ATOM 756 O O . ASN A 1 93 ? -2.492 -1.324 -8.840 1.00 95.56 93 ASN A O 1
ATOM 760 N N . VAL A 1 94 ? -1.364 -3.055 -7.956 1.00 95.56 94 VAL A N 1
ATOM 761 C CA . VAL A 1 94 ? -0.489 -2.255 -7.101 1.00 95.56 94 VAL A CA 1
ATOM 762 C C . VAL A 1 94 ? 0.968 -2.491 -7.473 1.00 95.56 94 VAL A C 1
ATOM 764 O O . VAL A 1 94 ? 1.425 -3.626 -7.595 1.00 95.56 94 VAL A O 1
ATOM 767 N N . LYS A 1 95 ? 1.708 -1.395 -7.632 1.00 94.88 95 LYS A N 1
ATOM 768 C CA . LYS A 1 95 ? 3.167 -1.386 -7.704 1.00 94.88 95 LYS A CA 1
ATOM 769 C C . LYS A 1 95 ? 3.701 -0.837 -6.387 1.00 94.88 95 LYS A C 1
ATOM 771 O O . LYS A 1 95 ? 3.501 0.337 -6.089 1.00 94.88 95 LYS A O 1
ATOM 776 N N . ILE A 1 96 ? 4.371 -1.678 -5.616 1.00 94.94 96 ILE A N 1
ATOM 777 C CA . ILE A 1 96 ? 5.047 -1.282 -4.384 1.00 94.94 96 ILE A CA 1
ATOM 778 C C . ILE A 1 96 ? 6.460 -0.809 -4.725 1.00 94.94 96 ILE A C 1
ATOM 780 O O . ILE A 1 96 ? 7.130 -1.435 -5.549 1.00 94.94 96 ILE A O 1
ATOM 784 N N . CYS A 1 97 ? 6.907 0.261 -4.073 1.00 94.12 97 CYS A N 1
ATOM 785 C CA . CYS A 1 97 ? 8.290 0.734 -4.093 1.00 94.12 97 CYS A CA 1
ATOM 786 C C . CYS A 1 97 ? 8.820 1.024 -2.683 1.00 94.12 97 CYS A C 1
ATOM 788 O O . CYS A 1 97 ? 8.087 1.602 -1.872 1.00 94.12 97 CYS A O 1
ATOM 790 N N . PHE A 1 98 ? 10.071 0.629 -2.418 1.00 90.50 98 PHE A N 1
ATOM 791 C CA . PHE A 1 98 ? 10.771 0.760 -1.131 1.00 90.50 98 PHE A CA 1
ATOM 792 C C . PHE A 1 98 ? 12.298 0.785 -1.277 1.00 90.50 98 PHE A C 1
ATOM 794 O O . PHE A 1 98 ? 12.797 0.423 -2.369 1.00 90.50 98 PHE A O 1
#

pLDDT: mean 91.94, std 5.68, range [60.09, 97.56]

Radius of gyration: 13.11 Å; Cα contacts (8 Å, |Δi|>4): 215; chains: 1; bounding box: 33×30×35 Å

Sequence (98 aa):
MEYTIINITKEESKYAESNGEVYGVIKRLGMNISVYVELGRERPYHSNSNDDINTEYKFFSGCEVTCFKNEEDLANWSNGVEIRPIQFLTNHNVKICF

Mean predicted aligned error: 3.92 Å